Protein AF-A0A2S9E2D2-F1 (afdb_monomer_lite)

Sequence (59 aa):
MNLANRVKVSGVWWKLFSIEFQTPDGKFSTYIYALDAEHASYRLEELKLTAVVFGEVAD

Radius of gyration: 13.02 Å; chains: 1; bounding box: 27×21×31 Å

Secondary structure (DSSP, 8-state):
----SEEEETTEEEEEEEEEEEETTEEEEEEEEESSHHHHHHHHHHHHHH---------

Organism: Pseudomonas cedrina (NCBI:txid651740)

Structure (mmCIF, N/CA/C/O backbone):
data_AF-A0A2S9E2D2-F1
#
_entry.id   AF-A0A2S9E2D2-F1
#
loop_
_atom_site.group_PDB
_atom_site.id
_atom_site.type_symbol
_atom_site.label_atom_id
_atom_site.label_alt_id
_atom_site.label_comp_id
_atom_site.label_asym_id
_atom_site.label_entity_id
_atom_site.label_seq_id
_atom_site.pdbx_PDB_ins_code
_atom_site.Cartn_x
_atom_site.Cartn_y
_atom_site.Cartn_z
_atom_site.occupancy
_atom_site.B_iso_or_equiv
_atom_site.auth_seq_id
_atom_site.auth_comp_id
_atom_site.auth_asym_id
_atom_site.auth_atom_id
_atom_site.pdbx_PDB_model_num
ATOM 1 N N . MET A 1 1 ? -10.074 2.318 -11.184 1.00 65.56 1 MET A N 1
ATOM 2 C CA . MET A 1 1 ? -10.103 1.687 -9.838 1.00 65.56 1 MET A CA 1
ATOM 3 C C . MET A 1 1 ? -10.785 2.607 -8.819 1.00 65.56 1 MET A C 1
ATOM 5 O O . MET A 1 1 ? -10.462 3.785 -8.786 1.00 65.56 1 MET A O 1
ATOM 9 N N . ASN A 1 2 ? -11.733 2.106 -8.015 1.00 84.25 2 ASN A N 1
ATOM 10 C CA . ASN A 1 2 ? -12.432 2.875 -6.969 1.00 84.25 2 ASN A CA 1
ATOM 11 C C . ASN A 1 2 ? -12.005 2.349 -5.586 1.00 84.25 2 ASN A C 1
ATOM 13 O O . ASN A 1 2 ? -12.516 1.328 -5.130 1.00 84.25 2 ASN A O 1
ATOM 17 N N . LEU A 1 3 ? -11.012 2.994 -4.964 1.00 90.06 3 LEU A N 1
ATOM 18 C CA . LEU A 1 3 ? -10.512 2.614 -3.640 1.00 90.06 3 LEU A CA 1
ATOM 19 C C . LEU A 1 3 ? -11.242 3.404 -2.554 1.00 90.06 3 LEU A C 1
ATOM 21 O O . LEU A 1 3 ? -11.346 4.627 -2.617 1.00 90.06 3 LEU A O 1
ATOM 25 N N . ALA A 1 4 ? -11.703 2.710 -1.516 1.00 95.44 4 ALA A N 1
ATOM 26 C CA . ALA A 1 4 ? -12.300 3.364 -0.360 1.00 95.44 4 ALA A CA 1
ATOM 27 C C . ALA A 1 4 ? -11.220 4.072 0.476 1.00 95.44 4 ALA A C 1
ATOM 29 O O . ALA A 1 4 ? -10.199 3.470 0.807 1.00 95.44 4 ALA A O 1
ATOM 30 N N . ASN A 1 5 ? -11.479 5.306 0.922 1.00 96.75 5 ASN A N 1
ATOM 31 C CA . ASN A 1 5 ? -10.541 6.073 1.764 1.00 96.75 5 ASN A CA 1
ATOM 32 C C . ASN A 1 5 ? -10.222 5.396 3.110 1.00 96.75 5 ASN A C 1
ATOM 34 O O . ASN A 1 5 ? -9.242 5.740 3.772 1.00 96.75 5 ASN A O 1
ATOM 38 N N . ARG A 1 6 ? -11.054 4.440 3.537 1.00 97.19 6 ARG A N 1
ATOM 39 C CA . ARG A 1 6 ? -10.793 3.559 4.674 1.00 97.19 6 ARG A CA 1
ATOM 40 C C . ARG A 1 6 ? -11.549 2.243 4.544 1.00 97.19 6 ARG A C 1
ATOM 42 O O . ARG A 1 6 ? -12.637 2.211 3.972 1.00 97.19 6 ARG A O 1
ATOM 49 N N . VAL A 1 7 ? -11.016 1.196 5.156 1.00 97.50 7 VAL A N 1
ATOM 50 C CA . VAL A 1 7 ? -11.635 -0.132 5.259 1.00 97.50 7 VAL A CA 1
ATOM 51 C C . VAL A 1 7 ? -11.572 -0.625 6.701 1.00 97.50 7 VAL A C 1
ATOM 53 O O . VAL A 1 7 ? -10.714 -0.195 7.472 1.00 97.50 7 VAL A O 1
ATOM 56 N N . LYS A 1 8 ? -12.498 -1.502 7.096 1.00 97.44 8 LYS A N 1
ATOM 57 C CA . LYS A 1 8 ? -12.511 -2.088 8.440 1.00 97.44 8 LYS A CA 1
ATOM 58 C C . LYS A 1 8 ? -11.966 -3.511 8.373 1.00 97.44 8 LYS A C 1
ATOM 60 O O . LYS A 1 8 ? -12.557 -4.352 7.706 1.00 97.44 8 LYS A O 1
ATOM 65 N N . VAL A 1 9 ? -10.870 -3.775 9.078 1.00 96.00 9 VAL A N 1
ATOM 66 C CA . VAL A 1 9 ? -10.221 -5.093 9.159 1.00 96.00 9 VAL A CA 1
ATOM 67 C C . VAL A 1 9 ? -10.198 -5.507 10.623 1.00 96.00 9 VAL A C 1
ATOM 69 O O . VAL A 1 9 ? -9.674 -4.776 11.461 1.00 96.00 9 VAL A O 1
ATOM 72 N N . SER A 1 10 ? -10.821 -6.642 10.948 1.00 95.75 10 SER A N 1
ATOM 73 C CA . SER A 1 10 ? -10.884 -7.180 12.320 1.00 95.75 10 SER A CA 1
ATOM 74 C C . SER A 1 10 ? -11.334 -6.153 13.371 1.00 95.75 10 SER A C 1
ATOM 76 O O . SER A 1 10 ? -10.790 -6.072 14.465 1.00 95.75 10 SER A O 1
ATOM 78 N N . GLY A 1 11 ? -12.316 -5.316 13.024 1.00 96.94 11 GLY A N 1
ATOM 79 C CA . GLY A 1 11 ? -12.843 -4.286 13.923 1.00 96.94 11 GLY A CA 1
ATOM 80 C C . GLY A 1 11 ? -12.091 -2.948 13.901 1.00 96.94 11 GLY A C 1
ATOM 81 O O . GLY A 1 11 ? -12.652 -1.949 14.351 1.00 96.94 11 GLY A O 1
ATOM 82 N N . VAL A 1 12 ? -10.893 -2.890 13.315 1.00 97.50 12 VAL A N 1
ATOM 83 C CA . VAL A 1 12 ? -10.032 -1.700 13.276 1.00 97.50 12 VAL A CA 1
ATOM 84 C C . VAL A 1 12 ? -10.162 -0.982 11.933 1.00 97.50 12 VAL A C 1
ATOM 86 O O . VAL A 1 12 ? -10.244 -1.617 10.882 1.00 97.50 12 VAL A O 1
ATOM 89 N N . TRP A 1 13 ? -10.192 0.352 11.951 1.00 98.06 13 TRP A N 1
ATOM 90 C CA . TRP A 1 13 ? -10.209 1.162 10.732 1.00 98.06 13 TRP A CA 1
ATOM 91 C C . TRP A 1 13 ? -8.800 1.375 10.185 1.00 98.06 13 TRP A C 1
ATOM 93 O O . TRP A 1 13 ? -7.955 1.968 10.848 1.00 98.06 13 TRP A O 1
ATOM 103 N N . TRP A 1 14 ? -8.595 0.955 8.943 1.00 98.44 14 TRP A N 1
ATOM 104 C CA . TRP A 1 14 ? -7.398 1.205 8.155 1.00 98.44 14 TRP A CA 1
ATOM 105 C C . TRP A 1 14 ? -7.697 2.306 7.147 1.00 98.44 14 TRP A C 1
ATOM 107 O O . TRP A 1 14 ? -8.763 2.309 6.538 1.00 98.44 14 TRP A O 1
ATOM 117 N N . LYS A 1 15 ? -6.775 3.244 6.976 1.00 98.44 15 LYS A N 1
ATOM 118 C CA . LYS A 1 15 ? -6.899 4.418 6.109 1.00 98.44 15 LYS A CA 1
ATOM 119 C C . LYS A 1 15 ? -6.038 4.222 4.868 1.00 98.44 15 LYS A C 1
ATOM 121 O O . LYS A 1 15 ? -4.993 3.579 4.945 1.00 98.44 15 LYS A O 1
ATOM 126 N N . LEU A 1 16 ? -6.494 4.758 3.744 1.00 98.31 16 LEU A N 1
ATOM 127 C CA . LEU A 1 16 ? -5.754 4.744 2.489 1.00 98.31 16 LEU A CA 1
ATOM 128 C C . LEU A 1 16 ? -4.667 5.827 2.522 1.00 98.31 16 LEU A C 1
ATOM 130 O O . LEU A 1 16 ? -4.966 6.991 2.782 1.00 98.31 16 LEU A O 1
ATOM 134 N N . PHE A 1 17 ? -3.426 5.446 2.236 1.00 98.12 17 PHE A N 1
ATOM 135 C CA . PHE A 1 17 ? -2.283 6.342 2.092 1.00 98.12 17 PHE A CA 1
ATOM 136 C C . PHE A 1 17 ? -1.732 6.232 0.672 1.00 98.12 17 PHE A C 1
ATOM 138 O O . PHE A 1 17 ? -1.534 5.128 0.165 1.00 98.12 17 PHE A O 1
ATOM 145 N N . SER A 1 18 ? -1.479 7.374 0.032 1.00 97.31 18 SER A N 1
ATOM 146 C CA . SER A 1 18 ? -0.767 7.439 -1.244 1.00 97.31 18 SER A CA 1
ATOM 147 C C . SER A 1 18 ? 0.740 7.431 -1.012 1.00 97.31 18 SER A C 1
ATOM 149 O O . SER A 1 18 ? 1.246 8.183 -0.179 1.00 97.31 18 SER A O 1
ATOM 151 N N . ILE A 1 19 ? 1.453 6.634 -1.794 1.00 96.75 19 ILE A N 1
ATOM 152 C CA . ILE A 1 19 ? 2.908 6.641 -1.896 1.00 96.75 19 ILE A CA 1
ATOM 153 C C . ILE A 1 19 ? 3.253 7.189 -3.271 1.00 96.75 19 ILE A C 1
ATOM 155 O O . ILE A 1 19 ? 2.757 6.688 -4.277 1.00 96.75 19 ILE A O 1
ATOM 159 N N . GLU A 1 20 ? 4.129 8.181 -3.315 1.00 97.38 20 GLU A N 1
ATOM 160 C CA . GLU A 1 20 ? 4.697 8.696 -4.555 1.00 97.38 20 GLU A CA 1
ATOM 161 C C . GLU A 1 20 ? 6.167 8.291 -4.652 1.00 97.38 20 GLU A C 1
ATOM 163 O O . GLU A 1 20 ? 6.892 8.320 -3.657 1.00 97.38 20 GLU A O 1
ATOM 168 N N . PHE A 1 21 ? 6.617 7.926 -5.848 1.00 95.25 21 PHE A N 1
ATOM 169 C CA . PHE A 1 21 ? 8.012 7.576 -6.097 1.00 95.25 21 PHE A CA 1
ATOM 170 C C . PHE A 1 21 ? 8.446 8.004 -7.499 1.00 95.25 21 PHE A C 1
ATOM 172 O O . PHE A 1 21 ? 7.643 8.083 -8.428 1.00 95.25 21 PHE A O 1
ATOM 179 N N . GLN A 1 22 ? 9.733 8.311 -7.636 1.00 97.44 22 GLN A N 1
ATOM 180 C CA . GLN A 1 22 ? 10.341 8.733 -8.891 1.00 97.44 22 GLN A CA 1
ATOM 181 C C . GLN A 1 22 ? 11.172 7.589 -9.467 1.00 97.44 22 GLN A C 1
ATOM 183 O O . GLN A 1 22 ? 11.939 6.944 -8.756 1.00 97.44 22 GLN A O 1
ATOM 188 N N . THR A 1 23 ? 11.049 7.389 -10.770 1.00 95.31 23 THR A N 1
ATOM 189 C CA . THR A 1 23 ? 11.879 6.485 -11.570 1.00 95.31 23 THR A CA 1
ATOM 190 C C . THR A 1 23 ? 12.464 7.264 -12.758 1.00 95.31 23 THR A C 1
ATOM 192 O O . THR A 1 23 ? 12.051 8.411 -12.984 1.00 95.31 23 THR A O 1
ATOM 195 N N . PRO A 1 24 ? 13.402 6.689 -13.533 1.00 98.25 24 PRO A N 1
ATOM 196 C CA . PRO A 1 24 ? 13.857 7.300 -14.784 1.00 98.25 24 PRO A CA 1
ATOM 197 C C . PRO A 1 24 ? 12.719 7.597 -15.772 1.00 98.25 24 PRO A C 1
ATOM 199 O O . PRO A 1 24 ? 12.787 8.590 -16.489 1.00 98.25 24 PRO A O 1
ATOM 202 N N . ASP A 1 25 ? 11.656 6.791 -15.754 1.00 97.88 25 ASP A N 1
ATOM 203 C CA . ASP A 1 25 ? 10.521 6.914 -16.674 1.00 97.88 25 ASP A CA 1
ATOM 204 C C . ASP A 1 25 ? 9.475 7.940 -16.210 1.00 97.88 25 ASP A C 1
ATOM 206 O O . ASP A 1 25 ? 8.577 8.307 -16.965 1.00 97.88 25 ASP A O 1
ATOM 210 N N . GLY A 1 26 ? 9.578 8.425 -14.967 1.00 97.69 26 GLY A N 1
ATOM 211 C CA . GLY A 1 26 ? 8.677 9.443 -14.433 1.00 97.69 26 GLY A CA 1
ATOM 212 C C . GLY A 1 26 ? 8.294 9.257 -12.969 1.0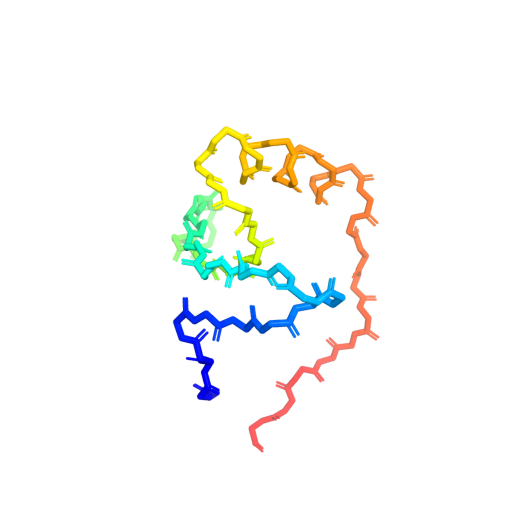0 97.69 26 GLY A C 1
ATOM 213 O O . GLY A 1 26 ? 8.834 8.413 -12.246 1.00 97.69 26 GLY A O 1
ATOM 214 N N . LYS A 1 27 ? 7.355 10.105 -12.535 1.00 97.88 27 LYS A N 1
ATOM 215 C CA . LYS A 1 27 ? 6.756 10.063 -11.201 1.00 97.88 27 LYS A CA 1
ATOM 216 C C . LYS A 1 27 ? 5.536 9.151 -11.234 1.00 97.88 27 LYS A C 1
ATOM 218 O O . LYS A 1 27 ? 4.607 9.382 -12.003 1.00 97.88 27 LYS A O 1
ATOM 223 N N . PHE A 1 28 ? 5.534 8.154 -10.367 1.00 96.94 28 PHE A N 1
ATOM 224 C CA . PHE A 1 28 ? 4.451 7.193 -10.226 1.00 96.94 28 PHE A CA 1
ATOM 225 C C . PHE A 1 28 ? 3.885 7.247 -8.812 1.00 96.94 28 PHE A C 1
ATOM 227 O O . PHE A 1 28 ? 4.482 7.816 -7.892 1.00 96.94 28 PHE A O 1
ATOM 234 N N . SER A 1 29 ? 2.707 6.654 -8.642 1.00 95.25 29 SER A N 1
ATOM 235 C CA . SER A 1 29 ? 2.097 6.508 -7.330 1.00 95.25 29 SER A CA 1
ATOM 236 C C . SER A 1 29 ? 1.467 5.136 -7.157 1.00 95.25 29 SER A C 1
ATOM 238 O O . SER A 1 29 ? 1.076 4.479 -8.120 1.00 95.25 29 SER A O 1
ATOM 240 N N . THR A 1 30 ? 1.398 4.704 -5.906 1.00 94.69 30 THR A N 1
ATOM 241 C CA . THR A 1 30 ? 0.648 3.528 -5.474 1.00 94.69 30 THR A CA 1
ATOM 242 C C . THR A 1 30 ? -0.066 3.844 -4.165 1.00 94.69 30 THR A C 1
ATOM 244 O O . THR A 1 30 ? 0.150 4.902 -3.569 1.00 94.69 30 THR A O 1
ATOM 247 N N . TYR A 1 31 ? -0.926 2.944 -3.706 1.00 96.06 31 TYR A N 1
ATOM 248 C CA . TYR A 1 31 ? -1.690 3.129 -2.481 1.00 96.06 31 TYR A CA 1
ATOM 249 C C . TYR A 1 31 ? -1.539 1.931 -1.554 1.00 96.06 31 TYR A C 1
ATOM 251 O O . TYR A 1 31 ? -1.562 0.783 -1.994 1.00 96.06 31 TYR A O 1
ATOM 259 N N . ILE A 1 32 ? -1.441 2.204 -0.256 1.00 97.06 32 ILE A N 1
ATOM 260 C CA . ILE A 1 32 ? -1.450 1.188 0.796 1.00 97.06 32 ILE A CA 1
ATOM 261 C C . ILE A 1 32 ? -2.479 1.542 1.862 1.00 97.06 32 ILE A C 1
ATOM 263 O O . ILE A 1 32 ? -2.788 2.710 2.094 1.00 97.06 32 ILE A O 1
ATOM 267 N N . TYR A 1 33 ? -2.990 0.525 2.546 1.00 98.00 33 TYR A N 1
ATOM 268 C CA . TYR A 1 33 ? -3.770 0.717 3.760 1.00 98.00 33 TYR A CA 1
ATOM 269 C C . TYR A 1 33 ? -2.867 0.607 4.991 1.00 98.00 33 TYR A C 1
ATOM 271 O O . TYR A 1 33 ? -2.073 -0.330 5.093 1.00 98.00 33 TYR A O 1
ATOM 279 N N . ALA A 1 34 ? -3.032 1.530 5.940 1.00 98.19 34 ALA A N 1
ATOM 280 C CA . ALA A 1 34 ? -2.352 1.522 7.238 1.00 98.19 34 ALA A CA 1
ATOM 281 C C . ALA A 1 34 ? -3.220 2.171 8.333 1.00 98.19 34 ALA A C 1
ATOM 283 O O . ALA A 1 34 ? -4.274 2.743 8.055 1.00 98.19 34 ALA A O 1
ATOM 284 N N . LEU A 1 35 ? -2.801 2.079 9.595 1.00 98.25 35 LEU A N 1
ATOM 285 C CA . LEU A 1 35 ? -3.566 2.614 10.739 1.00 98.25 35 LEU A CA 1
ATOM 286 C C . LEU A 1 35 ? -3.391 4.139 10.890 1.00 98.25 35 LEU A C 1
ATOM 288 O O . LEU A 1 35 ? -4.345 4.897 11.123 1.00 98.25 35 LEU A O 1
ATOM 292 N N . ASP A 1 36 ? -2.160 4.586 10.688 1.00 98.12 36 ASP A N 1
ATOM 293 C CA . ASP A 1 36 ? -1.687 5.961 10.766 1.00 98.12 36 ASP A CA 1
ATOM 294 C C . ASP A 1 36 ? -0.436 6.122 9.881 1.00 98.12 36 ASP A C 1
ATOM 296 O O . ASP A 1 36 ? -0.052 5.200 9.157 1.00 98.12 36 ASP A O 1
ATOM 300 N N . ALA A 1 37 ? 0.160 7.316 9.896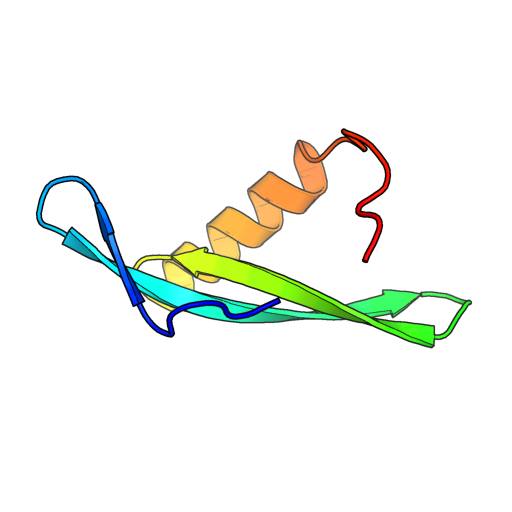 1.00 97.62 37 ALA A N 1
ATOM 301 C CA . ALA A 1 37 ? 1.308 7.645 9.056 1.00 97.62 37 ALA A CA 1
ATOM 302 C C . ALA A 1 37 ? 2.584 6.879 9.450 1.00 97.62 37 ALA A C 1
ATOM 304 O O . ALA A 1 37 ? 3.375 6.530 8.577 1.00 97.62 37 ALA A O 1
ATOM 305 N N . GLU A 1 38 ? 2.776 6.593 10.740 1.00 98.38 38 GLU A N 1
ATOM 306 C CA . GLU A 1 38 ? 3.929 5.828 11.220 1.00 98.38 38 GLU A CA 1
ATOM 307 C C . GLU A 1 38 ? 3.836 4.379 10.739 1.00 98.38 38 GLU A C 1
ATOM 309 O O . GLU A 1 38 ? 4.752 3.883 10.083 1.00 98.38 38 GLU A O 1
ATOM 314 N N . HIS A 1 39 ? 2.684 3.735 10.926 1.00 98.19 39 HIS A N 1
ATOM 315 C CA . HIS A 1 39 ? 2.450 2.398 10.396 1.00 98.19 39 HIS A CA 1
ATOM 316 C C . HIS A 1 39 ? 2.539 2.371 8.859 1.00 98.19 39 HIS A C 1
ATOM 318 O O . HIS A 1 39 ? 3.073 1.416 8.296 1.00 98.19 39 HIS A O 1
ATOM 324 N N . ALA A 1 40 ? 2.086 3.422 8.161 1.00 98.38 40 ALA A N 1
ATOM 325 C CA . ALA A 1 40 ? 2.260 3.527 6.710 1.00 98.38 40 ALA A CA 1
ATOM 326 C C . ALA A 1 40 ? 3.743 3.522 6.298 1.00 98.38 40 ALA A C 1
ATOM 328 O O . ALA A 1 40 ? 4.088 2.893 5.298 1.00 98.38 40 ALA A O 1
ATOM 329 N N . SER A 1 41 ? 4.624 4.160 7.078 1.00 98.12 41 SER A N 1
ATOM 330 C CA . SER A 1 41 ? 6.069 4.144 6.818 1.00 98.12 41 SER A CA 1
ATOM 331 C C . SER A 1 41 ? 6.669 2.739 6.944 1.00 98.12 41 SER A C 1
ATOM 333 O O . SER A 1 41 ? 7.408 2.313 6.060 1.00 98.12 41 SER A O 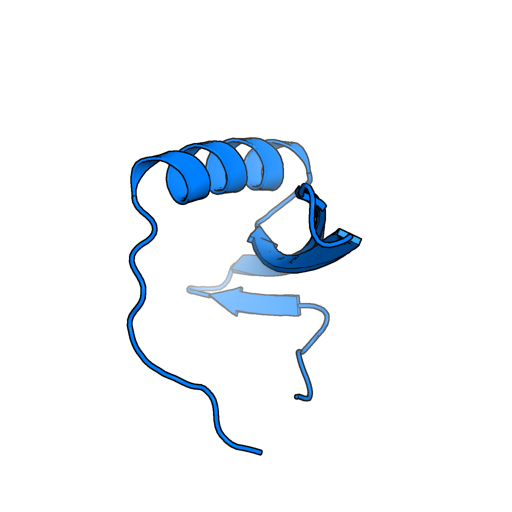1
ATOM 335 N N . TYR A 1 42 ? 6.275 1.965 7.961 1.00 98.12 42 TYR A N 1
ATOM 336 C CA . TYR A 1 42 ? 6.747 0.585 8.126 1.00 98.12 42 TYR A CA 1
ATOM 337 C C . TYR A 1 42 ? 6.254 -0.323 6.999 1.00 98.12 42 TYR A C 1
ATOM 339 O O . TYR A 1 42 ? 7.025 -1.095 6.436 1.00 98.12 42 TYR A O 1
ATOM 347 N N . ARG A 1 43 ? 4.987 -0.172 6.598 1.00 97.25 43 ARG A N 1
ATOM 348 C CA . ARG A 1 43 ? 4.402 -0.907 5.466 1.00 97.25 43 ARG A CA 1
ATOM 349 C C . ARG A 1 43 ? 5.093 -0.581 4.144 1.00 97.25 43 ARG A C 1
ATOM 351 O O . ARG A 1 43 ? 5.221 -1.464 3.301 1.00 97.25 43 ARG A O 1
ATOM 358 N N . LEU A 1 44 ? 5.540 0.661 3.951 1.00 97.69 44 LEU A N 1
ATOM 359 C CA . LEU A 1 44 ? 6.332 1.039 2.782 1.00 97.69 44 LEU A CA 1
ATOM 360 C C . LEU A 1 44 ? 7.692 0.327 2.772 1.00 97.69 44 LEU A C 1
ATOM 362 O O . LEU A 1 44 ? 8.093 -0.176 1.725 1.00 97.69 44 LEU A O 1
ATOM 366 N N . GLU A 1 45 ? 8.386 0.252 3.908 1.00 97.94 45 GLU A N 1
ATOM 367 C CA . GLU A 1 45 ? 9.656 -0.484 3.991 1.00 97.94 45 GLU A CA 1
ATOM 368 C C . GLU A 1 45 ? 9.463 -1.987 3.744 1.00 97.94 45 GLU A C 1
ATOM 370 O O . GLU A 1 45 ? 10.197 -2.580 2.954 1.00 97.94 45 GLU A O 1
ATOM 375 N N . GLU A 1 46 ? 8.417 -2.597 4.308 1.00 97.00 46 GLU A N 1
ATOM 376 C CA . GLU A 1 46 ? 8.045 -3.987 4.001 1.00 97.00 46 GLU A CA 1
ATOM 377 C C . GLU A 1 46 ? 7.769 -4.192 2.506 1.00 97.00 46 GLU A C 1
ATOM 379 O O . GLU A 1 46 ? 8.235 -5.168 1.912 1.00 97.00 46 GLU A O 1
ATOM 384 N N . LEU A 1 47 ? 7.031 -3.270 1.879 1.00 96.31 47 LEU A N 1
ATOM 385 C CA . LEU A 1 47 ? 6.689 -3.334 0.460 1.00 96.31 47 LEU A CA 1
ATOM 386 C C . LEU A 1 47 ? 7.945 -3.282 -0.413 1.00 96.31 47 LEU A C 1
ATOM 388 O O . LEU A 1 47 ? 8.079 -4.102 -1.317 1.00 96.31 47 LEU A O 1
ATOM 392 N N . LYS A 1 48 ? 8.896 -2.388 -0.118 1.00 95.88 48 LYS A N 1
ATOM 393 C CA . LYS A 1 48 ? 10.179 -2.305 -0.841 1.00 95.88 48 LYS A CA 1
ATOM 394 C C . LYS A 1 48 ? 10.982 -3.608 -0.779 1.00 95.88 48 LYS A C 1
ATOM 396 O O . LYS A 1 48 ? 11.707 -3.911 -1.720 1.00 95.88 48 LYS A O 1
ATOM 401 N N . LEU A 1 49 ? 10.870 -4.355 0.321 1.00 97.25 49 L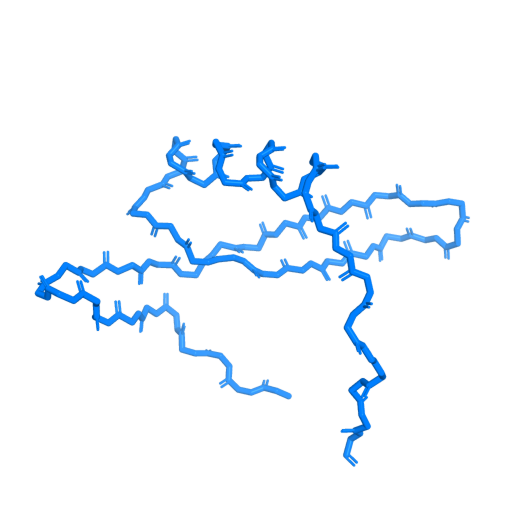EU A N 1
ATOM 402 C CA . LEU A 1 49 ? 11.631 -5.586 0.549 1.00 97.25 49 LEU A CA 1
ATOM 403 C C . LEU A 1 49 ? 10.961 -6.839 -0.019 1.00 97.25 49 LEU A C 1
ATOM 405 O O . LEU A 1 49 ? 11.652 -7.800 -0.350 1.00 97.25 49 LEU A O 1
ATOM 409 N N . THR A 1 50 ? 9.630 -6.861 -0.081 1.00 96.19 50 THR A N 1
ATOM 410 C CA . THR A 1 50 ? 8.870 -8.107 -0.284 1.00 96.19 50 THR A CA 1
ATOM 411 C C . THR A 1 50 ? 7.959 -8.099 -1.505 1.00 96.19 50 THR A C 1
ATOM 413 O O . THR A 1 50 ? 7.471 -9.161 -1.895 1.00 96.19 50 THR A O 1
ATOM 416 N N . ALA A 1 51 ? 7.707 -6.938 -2.116 1.00 95.06 51 ALA A N 1
ATOM 417 C CA . ALA A 1 51 ? 6.811 -6.853 -3.258 1.00 95.06 51 ALA A CA 1
ATOM 418 C C . ALA A 1 51 ? 7.352 -7.626 -4.467 1.00 95.06 51 ALA A C 1
ATOM 420 O O . ALA A 1 51 ? 8.525 -7.539 -4.826 1.00 95.06 51 ALA A O 1
ATOM 421 N N . VAL A 1 52 ? 6.447 -8.339 -5.132 1.00 95.50 52 VAL A N 1
ATOM 422 C CA . VAL A 1 52 ? 6.697 -9.054 -6.384 1.00 95.50 52 VAL A CA 1
ATOM 423 C C . VAL A 1 52 ? 5.616 -8.690 -7.393 1.00 95.50 52 VAL A C 1
ATOM 425 O O . VAL A 1 52 ? 4.497 -8.331 -7.022 1.00 95.50 52 VAL A O 1
ATOM 428 N N . VAL A 1 53 ? 5.937 -8.797 -8.679 1.00 95.12 53 VAL A N 1
ATOM 429 C CA . VAL A 1 53 ? 4.944 -8.636 -9.745 1.00 95.12 53 VAL A CA 1
ATOM 430 C C .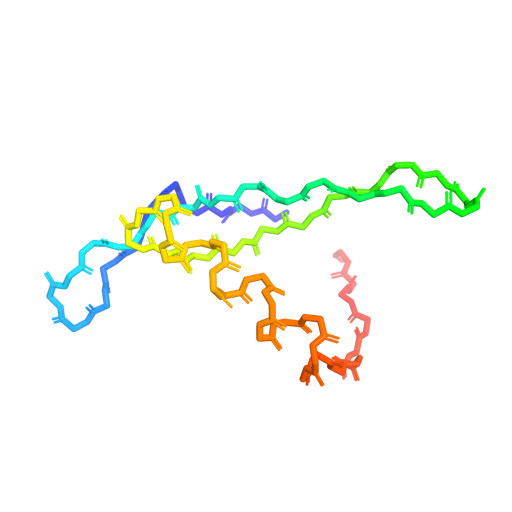 VAL A 1 53 ? 4.030 -9.860 -9.740 1.00 95.12 53 VAL A C 1
ATOM 432 O O . VAL A 1 53 ? 4.494 -10.977 -9.951 1.00 95.12 53 VAL A O 1
ATOM 435 N N . PHE A 1 54 ? 2.737 -9.652 -9.486 1.00 90.12 54 PHE A N 1
ATOM 436 C CA . PHE A 1 54 ? 1.738 -10.726 -9.517 1.00 90.12 54 PHE A CA 1
ATOM 437 C C . PHE A 1 54 ? 1.131 -10.925 -10.915 1.00 90.12 54 PHE A C 1
ATOM 439 O O . PHE A 1 54 ? 0.857 -12.052 -11.314 1.00 90.12 54 PHE A O 1
ATOM 446 N N . GLY A 1 55 ? 0.946 -9.840 -11.670 1.00 92.00 55 GLY A N 1
ATOM 447 C CA . GLY A 1 55 ? 0.359 -9.858 -13.007 1.00 92.00 55 GLY A CA 1
ATOM 448 C C . GLY A 1 55 ? 0.046 -8.451 -13.510 1.00 92.00 55 GLY A C 1
ATOM 449 O O . GLY A 1 55 ? 0.306 -7.463 -12.821 1.00 92.00 55 GLY A O 1
ATOM 450 N N . GLU A 1 56 ? -0.516 -8.376 -14.712 1.00 92.38 56 GLU A N 1
ATOM 451 C CA . GLU A 1 56 ? -1.025 -7.137 -15.298 1.00 92.38 56 GLU A CA 1
ATOM 452 C C . GLU A 1 56 ? -2.461 -6.888 -14.829 1.00 92.38 56 GLU A C 1
ATOM 454 O O . GLU A 1 56 ? -3.294 -7.797 -14.814 1.00 92.38 56 GLU A O 1
ATOM 459 N N . VAL A 1 57 ? -2.754 -5.650 -14.437 1.00 84.56 57 VAL A N 1
ATOM 460 C CA . VAL A 1 57 ? -4.129 -5.214 -14.192 1.00 84.56 57 VAL A CA 1
ATOM 461 C C . VAL A 1 57 ? -4.648 -4.656 -15.513 1.00 84.56 5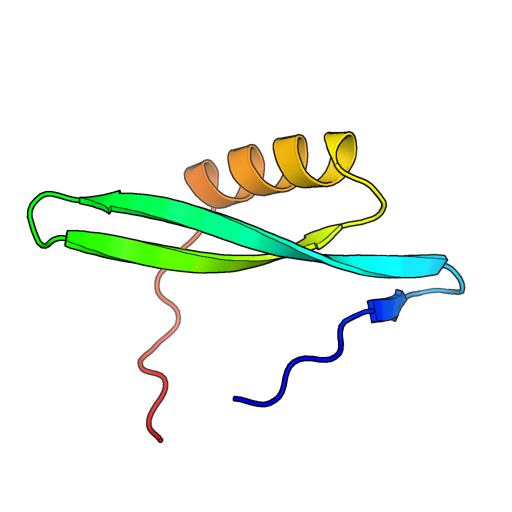7 VAL A C 1
ATOM 463 O O . VAL A 1 57 ? -4.259 -3.560 -15.900 1.00 84.56 57 VAL A O 1
ATOM 466 N N . ALA A 1 58 ? -5.481 -5.426 -16.212 1.00 77.56 58 ALA A N 1
ATOM 467 C CA . ALA A 1 58 ? -6.217 -4.933 -17.373 1.00 77.56 58 ALA A CA 1
ATOM 468 C C . ALA A 1 58 ? -7.417 -4.081 -16.914 1.00 77.56 58 ALA A C 1
ATOM 470 O O . ALA A 1 58 ? -8.026 -4.392 -15.886 1.00 77.56 58 ALA A O 1
ATOM 471 N N . ASP A 1 59 ? -7.720 -3.017 -17.663 1.00 58.97 59 ASP A N 1
ATOM 472 C CA . ASP A 1 59 ? -8.918 -2.176 -17.480 1.00 58.97 59 ASP A CA 1
ATOM 473 C C . ASP A 1 59 ? -10.218 -2.902 -17.872 1.00 58.97 59 ASP A C 1
ATOM 475 O O . ASP A 1 59 ? -10.202 -3.690 -18.850 1.00 58.97 59 ASP A O 1
#

pLDDT: mean 94.76, std 7.17, range [58.97, 98.44]

Foldseek 3Di:
DDDDQWDADPNAIWGKDKDWDADPVGIDIDIDTDRDPVRVVVVVVVCVVDPDDPDDDDD